Protein AF-A0A1G9VYU5-F1 (afdb_monomer_lite)

Radius of gyration: 18.9 Å; chains: 1; bounding box: 30×44×41 Å

Structure (mmCIF, N/CA/C/O backbone):
data_AF-A0A1G9VYU5-F1
#
_entry.id   AF-A0A1G9VYU5-F1
#
loop_
_atom_site.group_PDB
_atom_site.id
_atom_site.type_symbol
_atom_site.label_atom_id
_atom_site.label_alt_id
_atom_site.label_comp_id
_atom_site.label_asym_id
_atom_site.label_entity_id
_atom_site.label_seq_id
_atom_site.pdbx_PDB_ins_code
_atom_site.Cartn_x
_atom_site.Cartn_y
_atom_site.Cartn_z
_atom_site.occupancy
_atom_site.B_iso_or_equiv
_atom_site.auth_seq_id
_atom_site.auth_comp_id
_atom_site.auth_asym_id
_atom_site.auth_atom_id
_atom_site.pdbx_PDB_model_num
ATOM 1 N N . MET A 1 1 ? -19.090 -36.567 -29.972 1.00 46.78 1 MET A N 1
ATOM 2 C CA . MET A 1 1 ? -18.888 -35.880 -28.678 1.00 46.78 1 MET A CA 1
ATOM 3 C C . MET A 1 1 ? -17.814 -34.814 -28.859 1.00 46.78 1 MET A C 1
ATOM 5 O O . MET A 1 1 ? -16.788 -35.120 -29.443 1.00 46.78 1 MET A O 1
ATOM 9 N N . SER A 1 2 ? -18.112 -33.591 -28.404 1.00 53.03 2 SER A N 1
ATOM 10 C CA . SER A 1 2 ? -17.173 -32.508 -28.043 1.00 53.03 2 SER A CA 1
ATOM 11 C C . SER A 1 2 ? -16.322 -31.820 -29.130 1.00 53.03 2 SER A C 1
ATOM 13 O O . SER A 1 2 ? -15.121 -31.701 -28.964 1.00 53.03 2 SER A O 1
ATOM 15 N N . GLY A 1 3 ? -16.934 -31.279 -30.194 1.00 52.28 3 GLY A N 1
ATOM 16 C CA . GLY A 1 3 ? -16.262 -30.321 -31.107 1.00 52.28 3 GLY A CA 1
ATOM 17 C C . GLY A 1 3 ? -16.566 -28.837 -30.826 1.00 52.28 3 GLY A C 1
ATOM 18 O O . GLY A 1 3 ? -15.883 -27.943 -31.307 1.00 52.28 3 GLY A O 1
ATOM 19 N N . ILE A 1 4 ? -17.605 -28.564 -30.032 1.00 54.12 4 ILE A N 1
ATOM 20 C CA . ILE A 1 4 ? -18.121 -27.207 -29.758 1.00 54.12 4 ILE A CA 1
ATOM 21 C C . ILE A 1 4 ? -17.467 -26.542 -28.538 1.00 54.12 4 ILE A C 1
ATOM 23 O O . ILE A 1 4 ? -17.540 -25.322 -28.394 1.00 54.12 4 ILE A O 1
ATOM 27 N N . SER A 1 5 ? -16.816 -27.324 -27.671 1.00 56.31 5 SER A N 1
ATOM 28 C CA . SER A 1 5 ? -16.134 -26.798 -26.481 1.00 56.31 5 SER A CA 1
ATOM 29 C C . SER A 1 5 ? -14.786 -26.159 -26.817 1.00 56.31 5 SER A C 1
ATOM 31 O O . SER A 1 5 ? -14.492 -25.092 -26.285 1.00 56.31 5 SER A O 1
ATOM 33 N N . ASP A 1 6 ? -14.010 -26.741 -27.737 1.00 55.72 6 ASP A N 1
ATOM 34 C CA . ASP A 1 6 ? -12.696 -26.201 -28.123 1.00 55.72 6 ASP A CA 1
ATOM 35 C C . ASP A 1 6 ? -12.797 -24.842 -28.820 1.00 55.72 6 ASP A C 1
ATOM 37 O O . ASP A 1 6 ? -12.020 -23.932 -28.538 1.00 55.72 6 ASP A O 1
ATOM 41 N N . VAL A 1 7 ? -13.820 -24.647 -29.658 1.00 58.94 7 VAL A N 1
ATOM 42 C CA . VAL A 1 7 ? -14.046 -23.366 -30.346 1.00 58.94 7 VAL A CA 1
ATOM 43 C C . VAL A 1 7 ? -14.380 -22.247 -29.352 1.00 58.94 7 VAL A C 1
ATOM 45 O O . VAL A 1 7 ? -13.894 -21.126 -29.500 1.00 58.94 7 VAL A O 1
ATOM 48 N N . ARG A 1 8 ? -15.160 -22.537 -28.299 1.00 58.12 8 ARG A N 1
ATOM 49 C CA . ARG A 1 8 ? -15.448 -21.551 -27.241 1.00 58.12 8 ARG A CA 1
ATOM 50 C C . ARG A 1 8 ? -14.219 -21.219 -26.403 1.00 58.12 8 ARG A C 1
ATOM 52 O O . ARG A 1 8 ? -14.050 -20.059 -26.043 1.00 58.12 8 ARG A O 1
ATOM 59 N N . LEU A 1 9 ? -13.368 -22.201 -26.108 1.00 56.62 9 LEU A N 1
ATOM 60 C CA . LEU A 1 9 ? -12.129 -21.968 -25.362 1.00 56.62 9 LEU A CA 1
ATOM 61 C C . LEU A 1 9 ? -11.153 -21.096 -26.160 1.00 56.62 9 LEU A C 1
ATOM 63 O O . LEU A 1 9 ? -10.576 -20.167 -25.600 1.00 56.62 9 LEU A O 1
ATOM 67 N N . MET A 1 10 ? -11.039 -21.330 -27.468 1.00 59.09 10 MET A N 1
ATOM 68 C CA . MET A 1 10 ? -10.147 -20.569 -28.346 1.00 59.09 10 MET A CA 1
ATOM 69 C C . MET A 1 10 ? -10.634 -19.130 -28.607 1.00 59.09 10 MET A C 1
ATOM 71 O O . MET A 1 10 ? -9.826 -18.214 -28.784 1.00 59.09 10 MET A O 1
ATOM 75 N N . LEU A 1 11 ? -11.954 -18.906 -28.601 1.00 58.81 11 LEU A N 1
ATOM 76 C CA . LEU A 1 11 ? -12.533 -17.561 -28.667 1.00 58.81 11 LEU A CA 1
ATOM 77 C C . LEU A 1 11 ? -12.328 -16.804 -27.346 1.00 58.81 11 LEU A C 1
ATOM 79 O O . LEU A 1 11 ? -11.883 -15.659 -27.353 1.00 58.81 11 LEU A O 1
ATOM 83 N N . HIS A 1 12 ? -12.548 -17.467 -26.208 1.00 57.84 12 HIS A N 1
ATOM 84 C CA . HIS A 1 12 ? -12.347 -16.868 -24.887 1.00 57.84 12 HIS A CA 1
ATOM 85 C C . HIS A 1 12 ? -10.864 -16.563 -24.604 1.00 57.84 12 HIS A C 1
ATOM 87 O O . HIS A 1 12 ? -10.547 -15.575 -23.942 1.00 57.84 12 HIS A O 1
ATOM 93 N N . SER A 1 13 ? -9.927 -17.367 -25.121 1.00 57.72 13 SER A N 1
ATOM 94 C CA . SER A 1 13 ? -8.495 -17.058 -25.031 1.00 57.72 13 SER A CA 1
ATOM 95 C C . SER A 1 13 ? -8.107 -15.837 -25.867 1.00 57.72 13 SER A C 1
ATOM 97 O O . SER A 1 13 ? -7.276 -15.050 -25.422 1.00 57.72 13 SER A O 1
ATOM 99 N N . GLN A 1 14 ? -8.730 -15.638 -27.035 1.00 57.16 14 GLN A N 1
ATOM 100 C CA . GLN A 1 14 ? -8.501 -14.449 -27.865 1.00 57.16 14 GLN A CA 1
ATOM 101 C C . GLN A 1 14 ? -9.072 -13.179 -27.231 1.00 57.16 14 GLN A C 1
ATOM 103 O O . GLN A 1 14 ? -8.409 -12.146 -27.247 1.00 57.16 14 GLN A O 1
ATOM 108 N N . GLU A 1 15 ? -10.253 -13.241 -26.616 1.00 57.94 15 GLU A N 1
ATOM 109 C CA . GLU A 1 15 ? -10.817 -12.100 -25.883 1.00 57.94 15 GLU A CA 1
ATOM 110 C C . GLU A 1 15 ? -9.974 -11.738 -24.649 1.00 57.94 15 GLU A C 1
ATOM 112 O O . GLU A 1 15 ? -9.747 -10.557 -24.379 1.00 57.94 15 GLU A O 1
ATOM 117 N N . LEU A 1 16 ? -9.429 -12.738 -23.943 1.00 55.16 16 LEU A N 1
ATOM 118 C CA . LEU A 1 16 ? -8.483 -12.521 -22.845 1.00 55.16 16 LEU A CA 1
ATOM 119 C C . LEU A 1 16 ? -7.160 -11.912 -23.328 1.00 55.16 16 LEU A C 1
ATOM 121 O O . LEU A 1 16 ? -6.658 -10.991 -22.688 1.00 55.16 16 LEU A O 1
ATOM 125 N N . GLN A 1 17 ? -6.608 -12.367 -24.458 1.00 53.53 17 GLN A N 1
ATOM 126 C CA . GLN A 1 17 ? -5.402 -11.775 -25.050 1.00 53.53 17 GLN A CA 1
ATOM 127 C C . GLN A 1 17 ? -5.646 -10.339 -25.538 1.00 53.53 17 GLN A C 1
ATOM 129 O O . GLN A 1 17 ? -4.847 -9.457 -25.238 1.00 53.53 17 GLN A O 1
ATOM 134 N N . ALA A 1 18 ? -6.785 -10.058 -26.174 1.00 56.47 18 ALA A N 1
ATOM 135 C CA . ALA A 1 18 ? -7.164 -8.705 -26.589 1.00 56.47 18 ALA A CA 1
ATOM 136 C C . ALA A 1 18 ? -7.420 -7.761 -25.394 1.00 56.47 18 ALA A C 1
ATOM 138 O O . ALA A 1 18 ? -7.174 -6.555 -25.479 1.00 56.47 18 ALA A O 1
ATOM 139 N N . GLY A 1 19 ? -7.893 -8.292 -24.260 1.00 53.09 19 GLY A N 1
ATOM 140 C CA . GLY A 1 19 ? -7.984 -7.565 -22.990 1.00 53.09 19 GLY A CA 1
ATOM 141 C C . GLY A 1 19 ? -6.616 -7.293 -22.352 1.00 53.09 19 GLY A C 1
ATOM 142 O O . GLY A 1 19 ? -6.394 -6.202 -21.828 1.00 53.09 19 GLY A O 1
ATOM 143 N N . GLN A 1 20 ? -5.683 -8.246 -22.443 1.00 51.50 20 GLN A N 1
ATOM 144 C CA . GLN A 1 20 ? -4.303 -8.123 -21.953 1.00 51.50 20 GLN A CA 1
ATOM 145 C C . GLN A 1 20 ? -3.473 -7.137 -22.790 1.00 51.50 20 GLN A C 1
ATOM 147 O O . GLN A 1 20 ? -2.738 -6.335 -22.225 1.00 51.50 20 GLN A O 1
ATOM 152 N N . GLU A 1 21 ? -3.637 -7.107 -24.114 1.00 48.97 21 GLU A N 1
ATOM 153 C CA . GLU A 1 21 ? -2.995 -6.108 -24.986 1.00 48.97 21 GLU A CA 1
ATOM 154 C C . GLU A 1 21 ? -3.542 -4.686 -24.755 1.00 48.97 21 GLU A C 1
ATOM 156 O O . GLU A 1 21 ? -2.823 -3.699 -24.923 1.00 48.97 21 GLU A O 1
ATOM 161 N N . ARG A 1 22 ? -4.804 -4.569 -24.311 1.00 50.81 22 ARG A N 1
ATOM 162 C CA . ARG A 1 22 ? -5.430 -3.304 -23.878 1.00 50.81 22 ARG A CA 1
ATOM 163 C C . ARG A 1 22 ? -5.077 -2.882 -22.458 1.00 50.81 22 ARG A C 1
ATOM 165 O O . ARG A 1 22 ? -5.269 -1.706 -22.142 1.00 50.81 22 ARG A O 1
ATOM 172 N N . ALA A 1 23 ? -4.502 -3.761 -21.635 1.00 52.09 23 ALA A N 1
ATOM 173 C CA . ALA A 1 23 ? -3.708 -3.351 -20.478 1.00 52.09 23 ALA A CA 1
ATOM 174 C C . ALA A 1 23 ? -2.383 -2.777 -20.999 1.00 52.09 23 ALA A C 1
ATOM 176 O O . ALA A 1 23 ? -1.297 -3.307 -20.773 1.00 52.09 23 ALA A O 1
ATOM 177 N N . ALA A 1 24 ? -2.525 -1.702 -21.775 1.00 54.38 24 ALA A N 1
ATOM 178 C CA . ALA A 1 24 ? -1.479 -0.927 -22.381 1.00 54.38 24 ALA A CA 1
ATOM 179 C C . ALA A 1 24 ? -0.401 -0.719 -21.328 1.00 54.38 24 ALA A C 1
ATOM 181 O O . ALA A 1 24 ? -0.634 -0.079 -20.298 1.00 54.38 24 ALA A O 1
ATOM 182 N N . THR A 1 25 ? 0.781 -1.274 -21.589 1.00 58.91 25 THR A N 1
ATOM 183 C CA . THR A 1 25 ? 1.981 -0.835 -20.895 1.00 58.91 25 THR A CA 1
ATOM 184 C C . THR A 1 25 ? 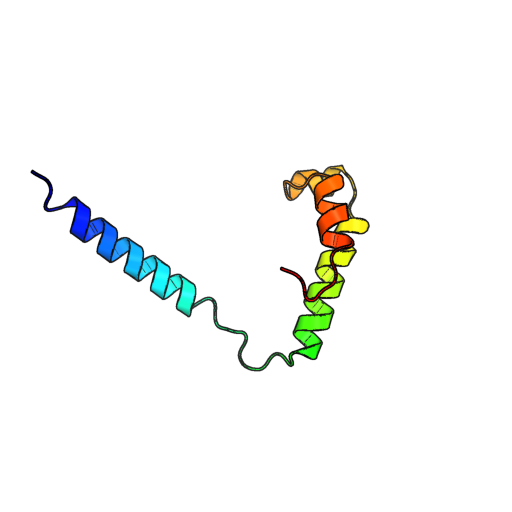1.965 0.689 -20.970 1.00 58.91 25 THR A C 1
ATOM 186 O O . THR A 1 25 ? 1.818 1.232 -22.070 1.00 58.91 25 THR A O 1
ATOM 189 N N . PRO A 1 26 ? 1.977 1.400 -19.830 1.00 57.59 26 PRO A N 1
ATOM 190 C CA . PRO A 1 26 ? 1.791 2.836 -19.845 1.00 57.59 26 PRO A CA 1
ATOM 191 C C . PRO A 1 26 ? 2.892 3.439 -20.708 1.00 57.59 26 PRO A C 1
ATOM 193 O O . PRO A 1 26 ? 4.070 3.432 -20.343 1.00 57.59 26 PRO A O 1
ATOM 196 N N . ARG A 1 27 ? 2.508 3.889 -21.906 1.00 61.62 27 ARG A N 1
ATOM 197 C CA . ARG A 1 27 ? 3.446 4.360 -22.913 1.00 61.62 27 ARG A CA 1
ATOM 198 C C . ARG A 1 27 ? 4.033 5.653 -22.361 1.00 61.62 27 ARG A C 1
ATOM 200 O O . ARG A 1 27 ? 3.375 6.685 -22.334 1.00 61.62 27 ARG A O 1
ATOM 207 N N . ASN A 1 28 ? 5.270 5.542 -21.884 1.00 64.00 28 ASN A N 1
ATOM 208 C CA . ASN A 1 28 ? 6.118 6.622 -21.390 1.00 64.00 28 ASN A CA 1
ATOM 209 C C . ASN A 1 28 ? 5.810 7.194 -19.989 1.00 64.00 28 ASN A C 1
ATOM 211 O O . ASN A 1 28 ? 6.088 8.364 -19.728 1.00 64.00 28 ASN A O 1
ATOM 215 N N . ILE A 1 29 ? 5.313 6.386 -19.043 1.00 62.44 29 ILE A N 1
ATOM 216 C CA . ILE A 1 29 ? 5.482 6.760 -17.630 1.00 62.44 29 ILE A CA 1
ATOM 217 C C . ILE A 1 29 ? 6.925 6.431 -17.246 1.00 62.44 29 ILE A C 1
ATOM 219 O O . ILE A 1 29 ? 7.307 5.262 -17.218 1.00 62.44 29 ILE A O 1
ATOM 223 N N . SER A 1 30 ? 7.729 7.465 -16.969 1.00 78.56 30 SER A N 1
ATOM 224 C CA . SER A 1 30 ? 9.092 7.303 -16.447 1.00 78.56 30 SER A CA 1
ATOM 225 C C . SER A 1 30 ? 9.084 6.269 -15.321 1.00 78.56 30 SER A C 1
ATOM 227 O O . SER A 1 30 ? 8.238 6.344 -14.427 1.00 78.56 30 SER A O 1
ATOM 229 N N . GLY A 1 31 ? 10.013 5.308 -15.344 1.00 81.75 31 GLY A N 1
ATOM 230 C CA . GLY A 1 31 ? 10.098 4.260 -14.318 1.00 81.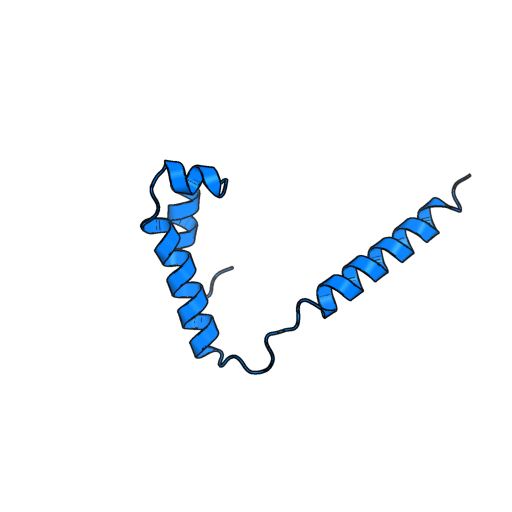75 31 GLY A CA 1
ATOM 231 C C . GLY A 1 31 ? 10.131 4.830 -12.895 1.00 81.75 31 GLY A C 1
ATOM 232 O O . GLY A 1 31 ? 9.595 4.220 -11.975 1.00 81.75 31 GLY A O 1
ATOM 233 N N . TRP A 1 32 ? 10.640 6.056 -12.736 1.00 83.50 32 TRP A N 1
ATOM 234 C CA . TRP A 1 32 ? 10.581 6.831 -11.497 1.00 83.50 32 TRP A CA 1
ATOM 235 C C . TRP A 1 32 ? 9.164 7.198 -11.049 1.00 83.50 32 TRP A C 1
ATOM 237 O O . TRP A 1 32 ? 8.855 7.123 -9.864 1.00 83.50 32 TRP A O 1
ATOM 247 N N . HIS A 1 33 ? 8.282 7.581 -11.968 1.00 85.56 33 HIS A N 1
ATOM 248 C CA . HIS A 1 33 ? 6.901 7.908 -11.629 1.00 85.56 33 HIS A CA 1
ATOM 249 C C . HIS A 1 33 ? 6.108 6.645 -11.258 1.00 85.56 33 HIS A C 1
ATOM 251 O O . HIS A 1 33 ? 5.407 6.647 -10.249 1.00 85.56 33 HIS A O 1
ATOM 257 N N . LEU A 1 34 ? 6.304 5.532 -11.979 1.00 82.44 34 LEU A N 1
ATOM 258 C CA . LEU A 1 34 ? 5.754 4.225 -11.584 1.00 82.44 34 LEU A CA 1
ATOM 259 C C . LEU A 1 34 ? 6.290 3.767 -10.222 1.00 82.44 34 LEU A C 1
ATOM 261 O O . LEU A 1 34 ? 5.535 3.229 -9.412 1.00 82.44 34 LEU A O 1
ATOM 265 N N . PHE A 1 35 ? 7.574 4.010 -9.958 1.00 84.56 35 PHE A N 1
ATOM 266 C CA . PHE A 1 35 ? 8.213 3.738 -8.674 1.00 84.56 35 PHE A CA 1
ATOM 267 C C . PHE A 1 35 ? 7.525 4.491 -7.529 1.00 84.56 35 PHE A C 1
ATOM 269 O O . PHE A 1 35 ? 7.089 3.864 -6.560 1.00 84.56 35 PHE A O 1
ATOM 276 N N . TRP A 1 36 ? 7.374 5.813 -7.650 1.00 86.25 36 TRP A N 1
ATOM 277 C CA . TRP A 1 36 ? 6.711 6.626 -6.62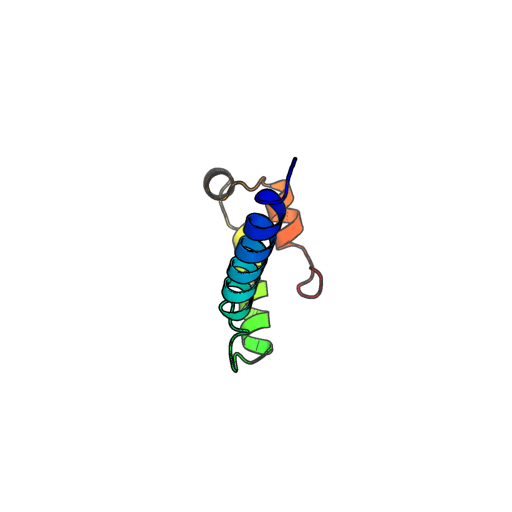8 1.00 86.25 36 TRP A CA 1
ATOM 278 C C . TRP A 1 36 ? 5.251 6.224 -6.456 1.00 86.25 36 TRP A C 1
ATOM 280 O O . TRP A 1 36 ? 4.796 6.078 -5.324 1.00 86.25 36 TRP A O 1
ATOM 290 N N . HIS A 1 37 ? 4.547 5.958 -7.557 1.00 86.62 37 HIS A N 1
ATOM 291 C CA . HIS A 1 37 ? 3.164 5.503 -7.523 1.00 86.62 37 HIS A CA 1
ATOM 292 C C . HIS A 1 37 ? 3.020 4.186 -6.745 1.00 86.62 37 HIS A C 1
ATOM 294 O O . HIS A 1 37 ? 2.278 4.141 -5.767 1.00 86.62 37 HIS A O 1
ATOM 300 N N . ARG A 1 38 ? 3.783 3.138 -7.104 1.00 85.06 38 ARG A N 1
ATOM 301 C CA . ARG A 1 38 ? 3.768 1.835 -6.404 1.00 85.06 38 ARG A CA 1
ATOM 302 C C . ARG A 1 38 ? 4.119 1.973 -4.921 1.00 85.06 38 ARG A C 1
ATOM 304 O O . ARG A 1 38 ? 3.504 1.314 -4.082 1.00 85.06 38 ARG A O 1
ATOM 311 N N . ARG A 1 39 ? 5.101 2.818 -4.587 1.00 86.88 39 ARG A N 1
ATOM 312 C CA . ARG A 1 39 ? 5.494 3.078 -3.194 1.00 86.88 39 ARG A CA 1
ATOM 313 C C . ARG A 1 39 ? 4.358 3.737 -2.414 1.00 86.88 39 ARG A C 1
ATOM 315 O O . ARG A 1 39 ? 4.030 3.267 -1.329 1.00 86.88 39 ARG A O 1
ATOM 322 N N . HIS A 1 40 ? 3.746 4.783 -2.964 1.00 87.12 40 HIS A N 1
ATOM 323 C CA . HIS A 1 40 ? 2.650 5.494 -2.307 1.00 87.12 40 HIS A CA 1
ATOM 324 C C . HIS A 1 40 ? 1.429 4.603 -2.094 1.00 87.12 40 HIS A C 1
ATOM 326 O O . HIS A 1 40 ? 0.889 4.580 -0.990 1.00 87.12 40 HIS A O 1
ATOM 332 N N . THR A 1 41 ? 1.027 3.824 -3.099 1.00 87.94 41 THR A N 1
ATOM 333 C CA . THR A 1 41 ? -0.137 2.936 -2.978 1.00 87.94 41 THR A CA 1
ATOM 334 C C . THR A 1 41 ? 0.086 1.828 -1.952 1.00 87.94 41 THR A C 1
ATOM 336 O O . THR A 1 41 ? -0.825 1.522 -1.190 1.00 87.94 41 THR A O 1
ATOM 339 N N . ARG A 1 42 ? 1.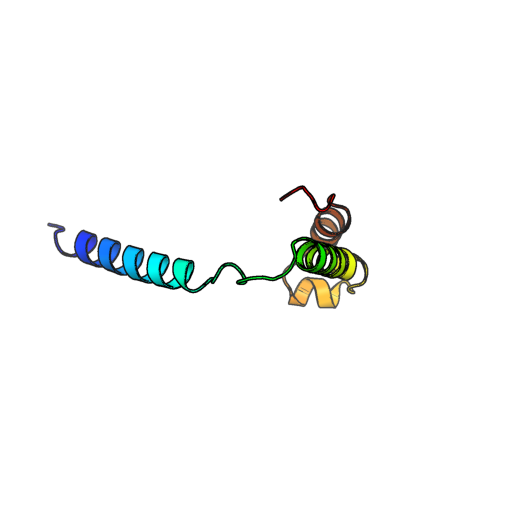299 1.260 -1.863 1.00 87.00 42 ARG A N 1
ATOM 340 C CA . ARG A 1 42 ? 1.631 0.267 -0.824 1.00 87.00 42 ARG A CA 1
ATOM 341 C C . ARG A 1 42 ? 1.663 0.886 0.571 1.00 87.00 42 ARG A C 1
ATOM 343 O O . ARG A 1 42 ? 1.095 0.318 1.496 1.00 87.00 42 ARG A O 1
ATOM 350 N N . GLN A 1 43 ? 2.258 2.070 0.731 1.00 89.00 43 GLN A N 1
ATOM 351 C CA . GLN A 1 43 ? 2.261 2.761 2.025 1.00 89.00 43 GLN A CA 1
ATOM 352 C C . GLN A 1 43 ? 0.852 3.157 2.478 1.00 89.00 43 GLN A C 1
ATOM 354 O O . GLN A 1 43 ? 0.569 3.090 3.671 1.00 89.00 43 GLN A O 1
ATOM 359 N N . ALA A 1 44 ? -0.045 3.505 1.551 1.00 91.44 44 ALA A N 1
ATOM 360 C CA . ALA A 1 44 ? -1.428 3.845 1.875 1.00 91.44 44 ALA A CA 1
ATOM 361 C C . ALA A 1 44 ? -2.146 2.716 2.633 1.00 91.44 44 ALA A C 1
ATOM 363 O O . ALA A 1 44 ? -2.897 3.007 3.558 1.00 91.44 44 ALA A O 1
ATOM 364 N N . LEU A 1 45 ? -1.842 1.444 2.336 1.00 90.62 45 LEU A N 1
ATOM 365 C CA . LEU A 1 45 ? -2.408 0.290 3.048 1.00 90.62 45 LEU A CA 1
ATOM 366 C C . LEU A 1 45 ? -2.123 0.314 4.557 1.00 90.62 45 LEU A C 1
ATOM 368 O O . LEU A 1 45 ? -2.943 -0.159 5.338 1.00 90.62 45 LEU A O 1
ATOM 372 N N . LEU A 1 46 ? -0.991 0.887 4.980 1.00 90.44 46 LEU A N 1
ATOM 373 C CA . LEU A 1 46 ? -0.622 1.008 6.396 1.00 90.44 46 LEU A CA 1
ATOM 374 C C . LEU A 1 46 ? -1.405 2.107 7.125 1.00 90.44 46 LEU A C 1
ATOM 376 O O . LEU A 1 46 ? -1.450 2.106 8.354 1.00 90.44 46 LEU A O 1
ATOM 380 N N . HIS A 1 47 ? -1.990 3.044 6.379 1.00 93.12 47 HIS A N 1
ATOM 381 C CA . HIS A 1 47 ? -2.760 4.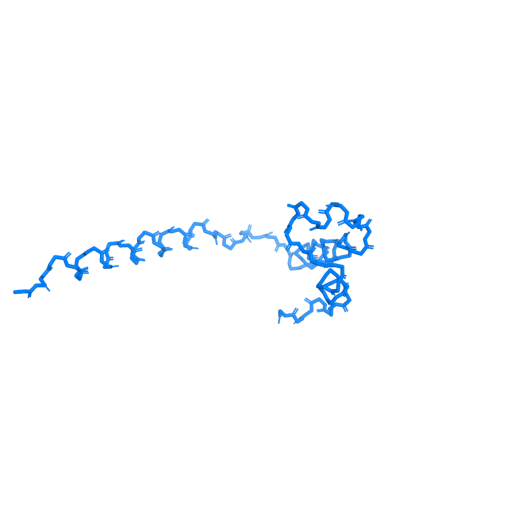164 6.915 1.00 93.12 47 HIS A CA 1
ATOM 382 C C . HIS A 1 47 ? -4.274 3.915 6.899 1.00 93.12 47 HIS A C 1
ATOM 384 O O . HIS A 1 47 ? -5.012 4.685 7.512 1.00 93.12 47 HIS A O 1
ATOM 390 N N . LEU A 1 48 ? -4.741 2.860 6.223 1.00 92.00 48 LEU A N 1
ATOM 391 C CA . LEU A 1 48 ? -6.157 2.506 6.178 1.00 92.00 48 LEU A CA 1
ATOM 392 C C . LEU A 1 48 ? -6.643 1.952 7.519 1.00 92.00 48 LEU A C 1
ATOM 394 O O . LEU A 1 48 ? -5.944 1.207 8.214 1.00 92.00 48 LEU A O 1
ATOM 398 N N . THR A 1 49 ? -7.884 2.284 7.869 1.00 93.50 49 THR A N 1
ATOM 399 C CA . THR A 1 49 ? -8.548 1.699 9.035 1.00 93.50 49 THR A CA 1
ATOM 400 C C . THR A 1 49 ? -8.926 0.243 8.766 1.00 93.50 49 THR A C 1
ATOM 402 O O . THR A 1 49 ? -9.009 -0.214 7.626 1.00 93.50 49 THR A O 1
ATOM 405 N N . ARG A 1 50 ? -9.201 -0.520 9.830 1.00 91.94 50 ARG A N 1
ATOM 406 C CA . ARG A 1 50 ? -9.604 -1.931 9.701 1.00 91.94 50 ARG A CA 1
ATOM 407 C C . ARG A 1 50 ? -10.899 -2.105 8.894 1.00 91.94 50 ARG A C 1
ATOM 409 O O . ARG A 1 50 ? -11.063 -3.131 8.245 1.00 91.94 50 ARG A O 1
ATOM 416 N N . GLU A 1 51 ? -11.801 -1.131 8.953 1.00 94.19 51 GLU A N 1
ATOM 417 C CA . GLU A 1 51 ? -13.050 -1.106 8.180 1.00 94.19 51 GLU A CA 1
ATOM 418 C C . GLU A 1 51 ? -12.763 -0.872 6.697 1.00 94.19 51 GLU A C 1
ATOM 420 O O . GLU A 1 51 ? -13.149 -1.690 5.873 1.00 94.19 51 GLU A O 1
ATOM 425 N N . GLN A 1 52 ? -11.952 0.138 6.374 1.00 93.94 52 GLN A N 1
ATOM 426 C CA . GLN A 1 52 ? -11.540 0.410 4.995 1.00 93.94 52 GLN A CA 1
ATOM 427 C C . GLN A 1 52 ? -10.785 -0.767 4.375 1.00 93.94 52 GLN A C 1
ATOM 429 O O . GLN A 1 52 ? -10.991 -1.085 3.211 1.00 93.94 52 GLN A O 1
ATOM 434 N N . LEU A 1 53 ? -9.936 -1.452 5.148 1.00 94.69 53 LEU A N 1
ATOM 435 C CA . LEU A 1 53 ? -9.264 -2.668 4.686 1.00 94.69 53 LEU A CA 1
ATOM 436 C C . LEU A 1 53 ? -10.260 -3.783 4.341 1.00 94.69 53 LEU A C 1
ATOM 438 O O . LEU A 1 53 ? -10.071 -4.466 3.336 1.00 94.69 53 LEU A O 1
ATOM 442 N N . ARG A 1 54 ? -11.337 -3.937 5.123 1.00 92.44 54 ARG A N 1
ATOM 443 C CA . ARG A 1 54 ? -12.408 -4.902 4.828 1.00 92.44 54 ARG A CA 1
ATOM 444 C C . ARG A 1 54 ? -13.155 -4.553 3.547 1.00 92.44 54 ARG A C 1
ATOM 446 O O . ARG A 1 54 ? -13.467 -5.473 2.798 1.00 92.44 54 ARG A O 1
ATOM 453 N N . ASP A 1 55 ? -13.375 -3.271 3.273 1.00 95.06 55 ASP A N 1
ATOM 454 C CA . ASP A 1 55 ? -14.045 -2.823 2.047 1.00 95.06 55 ASP A CA 1
ATOM 455 C C . ASP A 1 55 ? -13.253 -3.206 0.785 1.00 95.06 55 ASP A C 1
ATOM 457 O O . ASP A 1 55 ? -13.840 -3.567 -0.233 1.00 95.06 55 ASP A O 1
ATOM 461 N N . VAL A 1 56 ? -11.916 -3.208 0.862 1.00 89.94 56 VAL A N 1
ATOM 462 C CA . VAL A 1 56 ? -11.025 -3.694 -0.215 1.00 89.94 56 VAL A CA 1
ATOM 463 C C . VAL A 1 56 ? -10.745 -5.202 -0.150 1.00 89.94 56 VAL A C 1
ATOM 465 O O . VAL A 1 56 ? -9.981 -5.720 -0.963 1.00 89.94 56 VAL A O 1
ATOM 468 N N . GLY A 1 57 ? -11.342 -5.924 0.802 1.00 93.19 57 GLY A N 1
ATOM 469 C CA . GLY A 1 57 ? -11.162 -7.369 0.967 1.00 93.19 57 GLY A CA 1
ATOM 470 C C . GLY A 1 57 ? -9.794 -7.784 1.522 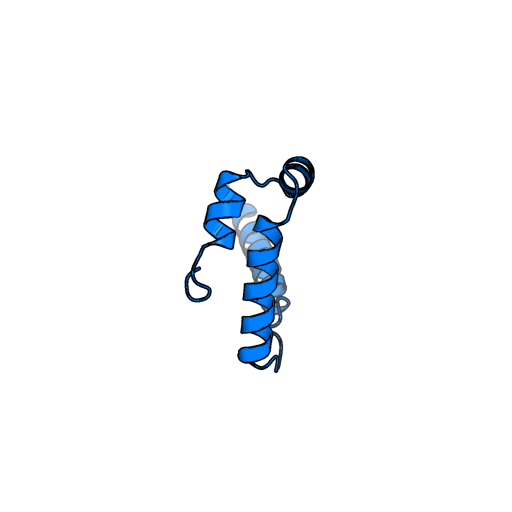1.00 93.19 57 GLY A C 1
ATOM 471 O O . GLY A 1 57 ? -9.391 -8.933 1.356 1.00 93.19 57 GLY A O 1
ATOM 472 N N . LEU A 1 58 ? -9.072 -6.873 2.179 1.00 92.94 58 LEU A N 1
ATOM 473 C CA . LEU A 1 58 ? -7.763 -7.126 2.776 1.00 92.94 58 LEU A CA 1
ATOM 474 C C . LEU A 1 58 ? -7.851 -7.293 4.295 1.00 92.94 58 LEU A C 1
ATOM 476 O O . LEU A 1 58 ? -8.589 -6.607 5.003 1.00 92.94 58 LEU A O 1
ATOM 480 N N . THR A 1 59 ? -7.023 -8.186 4.826 1.00 93.00 59 THR A N 1
ATOM 481 C CA . THR A 1 59 ? -6.774 -8.268 6.269 1.00 93.00 59 THR A CA 1
ATOM 482 C C . THR A 1 59 ? -5.681 -7.285 6.689 1.00 93.00 59 THR A C 1
ATOM 484 O O . THR A 1 59 ? -4.816 -6.912 5.898 1.00 93.00 59 THR A O 1
ATOM 487 N N . ALA A 1 60 ? -5.676 -6.892 7.967 1.00 91.44 60 ALA A N 1
ATOM 488 C CA . ALA A 1 60 ? -4.630 -6.024 8.518 1.00 91.44 60 ALA A CA 1
ATOM 489 C C . ALA A 1 60 ? -3.219 -6.624 8.369 1.00 91.44 60 ALA A C 1
ATOM 491 O O . ALA A 1 60 ? -2.256 -5.890 8.161 1.00 91.44 60 ALA A O 1
ATOM 492 N N . GLU A 1 61 ? -3.103 -7.951 8.433 1.00 92.00 61 GLU A N 1
ATOM 493 C CA . GLU A 1 61 ? -1.829 -8.647 8.257 1.00 92.00 61 GLU A CA 1
ATOM 494 C C . GLU A 1 61 ? -1.350 -8.578 6.802 1.00 92.00 61 GLU A C 1
ATOM 496 O O . GLU A 1 61 ? -0.206 -8.211 6.547 1.00 92.00 61 GLU A O 1
ATOM 501 N N . GLN A 1 62 ? -2.241 -8.820 5.834 1.00 91.25 62 GLN A N 1
ATOM 502 C CA . GLN A 1 62 ? -1.931 -8.659 4.407 1.00 91.25 62 GLN A CA 1
ATOM 503 C C . GLN A 1 62 ? -1.552 -7.214 4.070 1.00 91.25 62 GLN A C 1
ATOM 505 O O . GLN A 1 62 ? -0.574 -6.986 3.364 1.00 91.25 62 GLN A O 1
ATOM 510 N N . ALA A 1 63 ? -2.272 -6.234 4.621 1.00 93.06 63 ALA A N 1
ATOM 511 C CA . ALA A 1 63 ? -1.958 -4.818 4.447 1.00 93.06 63 ALA A CA 1
ATOM 512 C C . ALA A 1 63 ? -0.566 -4.463 4.992 1.00 93.06 63 ALA A C 1
ATOM 514 O O . ALA A 1 63 ? 0.168 -3.699 4.367 1.00 93.06 63 ALA A O 1
ATOM 515 N N . ARG A 1 64 ? -0.164 -5.054 6.125 1.00 90.75 64 ARG A N 1
ATOM 516 C CA . ARG A 1 64 ? 1.188 -4.895 6.679 1.00 90.75 64 ARG A CA 1
ATOM 517 C C . ARG A 1 64 ? 2.250 -5.564 5.825 1.00 90.75 64 ARG A C 1
ATOM 519 O O . ARG A 1 64 ? 3.278 -4.944 5.572 1.00 90.75 64 ARG A O 1
ATOM 526 N N . GLN A 1 65 ? 2.010 -6.788 5.367 1.00 90.75 65 GLN A N 1
ATOM 527 C CA . GLN A 1 65 ? 2.944 -7.491 4.491 1.00 90.75 65 GLN A CA 1
ATOM 528 C C . GLN A 1 65 ? 3.157 -6.727 3.182 1.00 90.75 65 GLN A C 1
ATOM 530 O O . GLN A 1 65 ? 4.299 -6.497 2.797 1.00 90.75 65 GLN A O 1
ATOM 535 N N . GLU A 1 66 ? 2.087 -6.260 2.540 1.00 90.44 66 GLU A N 1
ATOM 536 C CA . GLU A 1 66 ? 2.174 -5.483 1.299 1.00 90.44 66 GLU A CA 1
ATOM 537 C C . GLU A 1 66 ? 2.733 -4.070 1.509 1.00 90.44 66 GLU A C 1
ATOM 539 O O . GLU A 1 66 ? 3.522 -3.589 0.696 1.00 90.44 66 GLU A O 1
ATOM 544 N N . GLY A 1 67 ? 2.385 -3.404 2.610 1.00 89.06 67 GLY A N 1
ATOM 545 C CA . GLY A 1 67 ? 2.879 -2.061 2.917 1.00 89.06 67 GLY A CA 1
ATOM 546 C C . GLY A 1 67 ? 4.349 -2.017 3.341 1.00 89.06 67 GLY A C 1
ATOM 547 O O . GLY A 1 67 ? 5.022 -1.011 3.109 1.00 89.06 67 GLY A O 1
ATOM 548 N N . LEU A 1 68 ? 4.862 -3.101 3.934 1.00 87.62 68 LEU A N 1
ATOM 549 C CA . LEU A 1 68 ? 6.271 -3.250 4.324 1.00 87.62 68 LEU A CA 1
ATOM 550 C C . LEU A 1 68 ? 7.124 -3.947 3.256 1.00 87.62 68 LEU A C 1
ATOM 552 O O . LEU A 1 68 ? 8.351 -3.982 3.390 1.00 87.62 68 LEU A O 1
ATOM 556 N N . LYS A 1 69 ? 6.514 -4.501 2.200 1.00 86.81 69 LYS A N 1
ATOM 557 C CA . LYS A 1 69 ? 7.254 -5.136 1.106 1.00 86.81 69 LYS A CA 1
ATOM 558 C C . LYS A 1 69 ? 8.209 -4.122 0.463 1.00 86.81 69 LYS A C 1
ATOM 560 O O . LYS A 1 69 ? 7.802 -3.007 0.119 1.00 86.81 69 LYS A O 1
ATOM 565 N N . PRO A 1 70 ? 9.474 -4.509 0.224 1.00 76.25 70 PRO A N 1
ATOM 566 C CA . PRO A 1 70 ? 10.362 -3.702 -0.588 1.00 76.25 70 PRO A CA 1
ATOM 567 C C . PRO A 1 70 ? 9.774 -3.531 -1.989 1.00 76.25 70 PRO A C 1
ATOM 569 O O . PRO A 1 70 ? 9.251 -4.477 -2.574 1.00 76.25 70 PRO A O 1
ATOM 572 N N . PHE A 1 71 ? 9.874 -2.327 -2.549 1.00 71.00 71 PHE A N 1
ATOM 573 C CA . PHE A 1 71 ? 9.160 -1.973 -3.779 1.00 71.00 71 PHE A CA 1
ATOM 574 C C . PHE A 1 71 ? 9.542 -2.827 -5.007 1.00 71.00 71 PHE A C 1
ATOM 576 O O . PHE A 1 71 ? 8.747 -2.916 -5.940 1.00 71.00 71 PHE A O 1
ATOM 583 N N . TRP A 1 72 ? 10.732 -3.442 -5.000 1.00 66.75 72 TRP A N 1
ATOM 584 C CA . TRP A 1 72 ? 11.280 -4.287 -6.071 1.00 66.75 72 TRP A CA 1
ATOM 585 C C . TRP A 1 72 ? 10.842 -5.753 -6.007 1.00 66.75 72 TRP A C 1
ATOM 587 O O . TRP A 1 72 ? 11.229 -6.538 -6.870 1.00 66.75 72 TRP A O 1
ATOM 597 N N . ARG A 1 73 ? 10.084 -6.144 -4.978 1.00 65.38 73 ARG A N 1
ATOM 598 C CA . ARG A 1 73 ? 9.481 -7.474 -4.890 1.00 65.38 73 ARG A CA 1
ATOM 599 C C . ARG A 1 73 ? 8.014 -7.393 -5.297 1.00 65.38 73 ARG A C 1
ATOM 601 O O . ARG A 1 73 ? 7.264 -6.562 -4.773 1.00 65.38 73 ARG A O 1
ATOM 608 N N . ASP A 1 74 ? 7.645 -8.250 -6.239 1.00 59.78 74 ASP A N 1
ATOM 609 C CA . ASP A 1 74 ? 6.258 -8.628 -6.500 1.00 59.78 74 ASP A CA 1
ATOM 610 C C . ASP A 1 74 ? 5.915 -9.828 -5.593 1.00 59.78 74 ASP A C 1
ATOM 612 O O . ASP A 1 74 ? 6.729 -10.781 -5.550 1.00 59.78 74 ASP A O 1
#

Foldseek 3Di:
DDPVVVVVVVVVVVVVVVVVVVVPPPVDPPVVNVLVVQLVVLLVLQVDDQVRCVVVPHHNVRSVCSNPDDSPDD

InterPro domains:
  IPR009506 YjiS-like domain [PF06568] (32-64)

Organism: NCBI:txid219572

Sequence (74 aa):
MSGISDVRLMLHSQELQAGQERAATPRNISGWHLFWHRRHTRQALLHLTREQLRDVGLTAEQARQEGLKPFWRD

Secondary structure (DSSP, 8-state):
--SHHHHHHHHHHHHHHHHHHHS---TT--HHHHHHHHHHHHHHHHHS-HHHHHHTT--HHHHHHHHHS-TT--

pLDDT: mean 74.84, std 16.59, range [46.78, 95.06]